Protein AF-A0A7J8R2Q3-F1 (afdb_monomer_lite)

Structure (mmCIF, N/CA/C/O backbone):
data_AF-A0A7J8R2Q3-F1
#
_entry.id   AF-A0A7J8R2Q3-F1
#
loop_
_atom_site.group_PDB
_atom_site.id
_atom_site.type_symbol
_atom_site.label_atom_id
_atom_site.label_alt_id
_atom_site.label_comp_id
_atom_site.label_asym_id
_atom_site.label_entity_id
_atom_site.label_seq_id
_atom_site.pdbx_PDB_ins_code
_atom_site.Cartn_x
_atom_site.Cartn_y
_atom_site.Cartn_z
_atom_site.occupancy
_atom_site.B_iso_or_equiv
_atom_site.auth_seq_id
_atom_site.auth_comp_id
_atom_site.auth_asym_id
_atom_site.auth_atom_id
_atom_site.pdbx_PDB_model_num
ATOM 1 N N . MET A 1 1 ? 44.880 -1.147 -13.048 1.00 46.00 1 MET A N 1
ATOM 2 C CA . MET A 1 1 ? 44.139 -0.254 -12.129 1.00 46.00 1 MET A CA 1
ATOM 3 C C . MET A 1 1 ? 43.157 0.569 -12.956 1.00 46.00 1 MET A C 1
ATOM 5 O O . MET A 1 1 ? 43.540 1.584 -13.515 1.00 46.00 1 MET A O 1
ATOM 9 N N . GLY A 1 2 ? 41.939 0.057 -13.167 1.00 47.38 2 GLY A N 1
ATOM 10 C CA . GLY A 1 2 ? 40.944 0.685 -14.046 1.00 47.38 2 GLY A CA 1
ATOM 11 C C . GLY A 1 2 ? 40.142 1.747 -13.302 1.00 47.38 2 GLY A C 1
ATOM 12 O O . GLY A 1 2 ? 39.456 1.427 -12.333 1.00 47.38 2 GLY A O 1
ATOM 13 N N . GLY A 1 3 ? 40.257 3.003 -13.734 1.00 50.34 3 GLY A N 1
ATOM 14 C CA . GLY A 1 3 ? 39.537 4.132 -13.154 1.00 50.34 3 GLY A CA 1
ATOM 15 C C . GLY A 1 3 ? 38.024 3.958 -13.285 1.00 50.34 3 GLY A C 1
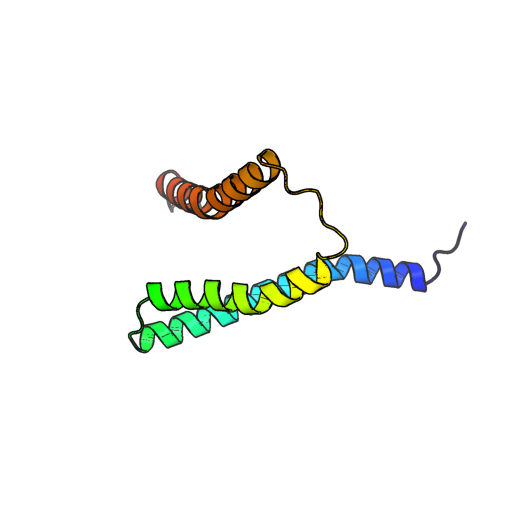ATOM 16 O O . G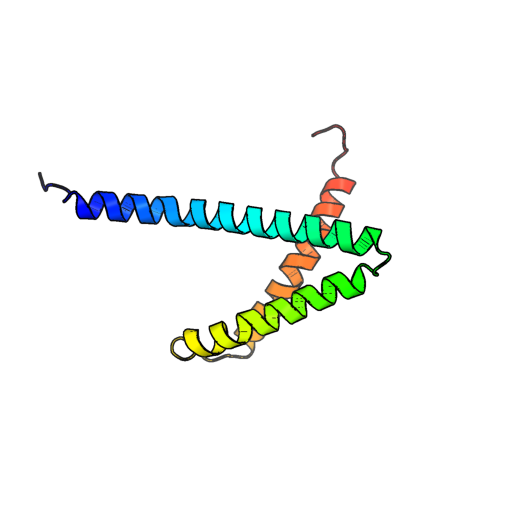LY A 1 3 ? 37.494 3.854 -14.390 1.00 50.34 3 GLY A O 1
ATOM 17 N N . GLN A 1 4 ? 37.322 3.947 -12.152 1.00 57.16 4 GLN A N 1
ATOM 18 C CA . GLN A 1 4 ? 35.877 4.142 -12.131 1.00 57.16 4 GLN A CA 1
ATOM 19 C C . GLN A 1 4 ? 35.606 5.560 -12.639 1.00 57.16 4 GLN A C 1
ATOM 21 O O . GLN A 1 4 ? 35.985 6.541 -12.004 1.00 57.16 4 GLN A O 1
ATOM 26 N N . THR A 1 5 ? 34.991 5.671 -13.813 1.00 63.19 5 THR A N 1
ATOM 27 C CA . THR A 1 5 ? 34.567 6.953 -14.373 1.00 63.19 5 THR A CA 1
ATOM 28 C C . THR A 1 5 ? 33.612 7.647 -13.388 1.00 63.19 5 THR A C 1
ATOM 30 O O . THR A 1 5 ? 32.707 6.997 -12.856 1.00 63.19 5 THR A O 1
ATOM 33 N N . PRO A 1 6 ? 33.753 8.962 -13.131 1.00 65.56 6 PRO A N 1
ATOM 34 C CA . PRO A 1 6 ? 32.942 9.680 -12.138 1.00 65.56 6 PRO A CA 1
ATOM 35 C C . PRO A 1 6 ? 31.427 9.570 -12.401 1.00 65.56 6 PRO A C 1
ATOM 37 O O . PRO A 1 6 ? 30.627 9.528 -11.466 1.00 65.56 6 PRO A O 1
ATOM 40 N N . CYS A 1 7 ? 31.024 9.402 -13.666 1.00 61.69 7 CYS A N 1
ATOM 41 C CA . CYS A 1 7 ? 29.636 9.128 -14.053 1.00 61.69 7 CYS A CA 1
ATOM 42 C C . CYS A 1 7 ? 29.109 7.764 -13.567 1.00 61.69 7 CYS A C 1
ATOM 44 O O . CYS A 1 7 ? 27.935 7.653 -13.210 1.00 61.69 7 CYS A O 1
ATOM 46 N N . ALA A 1 8 ? 29.946 6.722 -13.525 1.00 67.94 8 ALA A N 1
ATOM 47 C CA . ALA A 1 8 ? 29.538 5.401 -13.047 1.00 67.94 8 ALA A CA 1
ATOM 48 C C . ALA A 1 8 ? 29.335 5.390 -11.522 1.00 67.94 8 ALA A C 1
ATOM 50 O O . ALA A 1 8 ? 28.379 4.785 -11.031 1.00 67.94 8 ALA A O 1
ATOM 51 N N . ALA A 1 9 ? 30.175 6.123 -10.785 1.00 72.44 9 ALA A N 1
ATOM 52 C CA . ALA A 1 9 ? 30.042 6.298 -9.340 1.00 72.44 9 ALA A CA 1
ATOM 53 C C . ALA A 1 9 ? 28.766 7.078 -8.969 1.00 72.44 9 ALA A C 1
ATOM 55 O O . ALA A 1 9 ? 28.011 6.644 -8.096 1.00 72.44 9 ALA A O 1
ATOM 56 N N . LEU A 1 10 ? 28.467 8.169 -9.687 1.00 73.38 10 LEU A N 1
ATOM 57 C CA . LEU A 1 10 ? 27.243 8.953 -9.486 1.00 73.38 10 LEU A CA 1
ATOM 58 C C . LEU A 1 10 ? 25.979 8.125 -9.768 1.00 73.38 10 LEU A C 1
ATOM 60 O O . LEU A 1 10 ? 25.036 8.145 -8.979 1.00 73.38 10 LEU A O 1
ATOM 64 N N . ARG A 1 11 ? 25.969 7.333 -10.849 1.00 74.81 11 ARG A N 1
ATOM 65 C CA . ARG A 1 11 ? 24.847 6.439 -11.181 1.00 74.81 11 ARG A CA 1
ATOM 66 C C . ARG A 1 11 ? 24.607 5.382 -10.101 1.00 74.81 11 ARG A C 1
ATOM 68 O O . ARG A 1 11 ? 23.459 5.104 -9.761 1.00 74.81 11 ARG A O 1
ATOM 75 N N . ASN A 1 12 ? 25.674 4.812 -9.543 1.00 77.56 12 ASN A N 1
ATOM 76 C CA . ASN A 1 12 ? 25.568 3.832 -8.462 1.00 77.56 12 ASN A CA 1
ATOM 77 C C . ASN A 1 12 ? 25.052 4.467 -7.164 1.00 77.56 12 ASN A C 1
ATOM 79 O O . ASN A 1 12 ? 24.207 3.871 -6.499 1.00 77.56 12 ASN A O 1
ATOM 83 N N . MET A 1 13 ? 25.483 5.690 -6.841 1.00 78.12 13 MET A N 1
ATOM 84 C CA . MET A 1 13 ? 24.939 6.464 -5.719 1.00 78.12 13 MET A CA 1
ATOM 85 C C . MET A 1 13 ? 23.447 6.754 -5.909 1.00 78.12 13 MET A C 1
ATOM 87 O O . MET A 1 13 ? 22.658 6.459 -5.016 1.00 78.12 13 MET A O 1
ATOM 91 N N . LEU A 1 14 ? 23.028 7.235 -7.083 1.00 78.12 14 LEU A N 1
ATOM 92 C CA . LEU A 1 14 ? 21.614 7.490 -7.385 1.00 78.12 14 LEU A CA 1
ATOM 93 C C . LEU A 1 14 ? 20.758 6.222 -7.280 1.00 78.12 14 LEU A C 1
ATOM 95 O O . LEU A 1 14 ? 19.679 6.260 -6.695 1.00 78.12 14 LEU A O 1
ATOM 99 N N . ASN A 1 15 ? 21.251 5.081 -7.771 1.00 79.00 15 ASN A N 1
ATOM 100 C CA . ASN A 1 15 ? 20.562 3.797 -7.619 1.00 79.00 15 ASN A CA 1
ATOM 101 C C . ASN A 1 15 ? 20.450 3.360 -6.154 1.00 79.00 15 ASN A C 1
ATOM 103 O O . ASN A 1 15 ? 19.443 2.766 -5.777 1.00 79.00 15 ASN A O 1
ATOM 107 N N . LYS A 1 16 ? 21.449 3.681 -5.326 1.00 81.44 16 LYS A N 1
ATOM 108 C CA . LYS A 1 16 ? 21.435 3.396 -3.889 1.00 81.44 16 LYS A CA 1
ATOM 109 C C . LYS A 1 16 ? 20.486 4.323 -3.131 1.00 81.44 16 LYS A C 1
ATOM 111 O O . LYS A 1 16 ? 19.837 3.863 -2.205 1.00 81.44 16 LYS A O 1
ATOM 116 N N . PHE A 1 17 ? 20.349 5.583 -3.555 1.00 84.31 17 PHE A N 1
ATOM 117 C CA . PHE A 1 17 ? 19.413 6.566 -2.989 1.00 84.31 17 PHE A CA 1
ATOM 118 C C . PHE A 1 17 ? 17.958 6.365 -3.431 1.00 84.31 17 PHE A C 1
ATOM 120 O O . PHE A 1 17 ? 17.038 6.679 -2.678 1.00 84.31 17 PHE A O 1
ATOM 127 N N . LYS A 1 18 ? 17.734 5.809 -4.625 1.00 81.25 18 LYS A N 1
ATOM 128 C CA . LYS A 1 18 ? 16.405 5.536 -5.187 1.00 81.25 18 LYS A CA 1
ATOM 129 C C . LYS A 1 18 ? 15.447 4.787 -4.235 1.00 81.25 18 LYS A C 1
ATOM 131 O O . LYS A 1 18 ? 14.313 5.253 -4.097 1.00 81.25 18 LYS A O 1
ATOM 136 N N . PRO A 1 19 ? 15.835 3.688 -3.550 1.00 84.19 19 PRO A N 1
ATOM 137 C CA . PRO A 1 19 ? 14.955 3.023 -2.585 1.00 84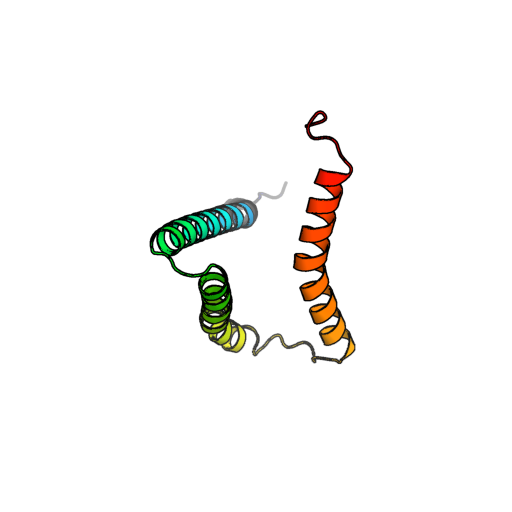.19 19 PRO A CA 1
ATOM 138 C C . PRO A 1 19 ? 14.654 3.887 -1.353 1.00 84.19 19 PRO A C 1
ATOM 140 O O . PRO A 1 19 ? 13.517 3.891 -0.891 1.00 84.19 19 PRO A O 1
ATOM 143 N N . TYR A 1 20 ? 15.612 4.680 -0.859 1.00 85.94 20 TYR A N 1
ATOM 144 C CA . TYR A 1 20 ? 15.376 5.579 0.278 1.00 85.94 20 TYR A CA 1
ATOM 145 C C . TYR A 1 20 ? 14.388 6.689 -0.074 1.00 85.94 20 TYR A C 1
ATOM 147 O O . TYR A 1 20 ? 13.450 6.937 0.679 1.00 85.94 20 TYR A O 1
ATOM 155 N N . LEU A 1 21 ? 14.545 7.312 -1.245 1.00 87.50 21 LEU A N 1
ATOM 156 C CA . LEU A 1 21 ? 13.605 8.327 -1.718 1.00 87.50 21 LEU A CA 1
ATOM 157 C C . LEU A 1 21 ? 12.200 7.737 -1.922 1.00 87.50 21 LEU A C 1
ATOM 159 O O . LEU A 1 21 ? 11.207 8.374 -1.576 1.00 87.50 21 LEU A O 1
ATOM 163 N N . SER A 1 22 ? 12.123 6.496 -2.413 1.00 83.81 22 SER A N 1
ATOM 164 C CA . SER A 1 22 ? 10.855 5.766 -2.550 1.00 83.81 22 SER A CA 1
ATOM 165 C C . SER A 1 22 ? 10.194 5.531 -1.187 1.00 83.81 22 SER A C 1
ATOM 167 O O . SER A 1 22 ? 8.999 5.770 -1.038 1.00 83.81 22 SER A O 1
ATOM 169 N N . MET A 1 23 ? 10.970 5.136 -0.173 1.00 87.12 23 MET A N 1
ATOM 170 C CA . MET A 1 23 ? 10.470 4.907 1.185 1.00 87.12 23 MET A CA 1
ATOM 171 C C . MET A 1 23 ? 9.964 6.198 1.844 1.00 87.12 23 MET A C 1
ATOM 173 O O . MET A 1 23 ? 8.896 6.205 2.452 1.00 87.12 23 MET A O 1
ATOM 177 N N . VAL A 1 24 ? 10.697 7.306 1.694 1.00 90.75 24 VAL A N 1
ATOM 178 C CA . VAL A 1 24 ? 10.287 8.620 2.218 1.00 90.75 24 VAL A CA 1
ATOM 179 C C . VAL A 1 24 ? 9.007 9.106 1.536 1.00 90.75 24 VAL A C 1
ATOM 181 O O . VAL A 1 24 ? 8.098 9.591 2.208 1.00 90.75 24 VAL A O 1
ATOM 184 N N . SER A 1 25 ? 8.894 8.931 0.217 1.00 88.44 25 SER A N 1
ATOM 185 C CA . SER A 1 25 ? 7.671 9.263 -0.518 1.00 88.44 25 SER A CA 1
ATOM 186 C C . SER A 1 25 ? 6.471 8.431 -0.047 1.00 88.44 25 SER A C 1
ATOM 188 O O . SER A 1 25 ? 5.387 8.985 0.139 1.00 88.44 25 SER A O 1
ATOM 190 N N . LEU A 1 26 ? 6.672 7.135 0.222 1.00 85.69 26 LEU A N 1
ATOM 191 C CA . LEU A 1 26 ? 5.650 6.249 0.792 1.00 85.69 26 LEU A CA 1
ATOM 192 C C . LEU A 1 26 ? 5.181 6.724 2.172 1.00 85.69 26 LEU A C 1
ATOM 194 O O . LEU A 1 26 ? 3.982 6.865 2.402 1.00 85.69 26 LEU A O 1
ATOM 198 N N . GLN A 1 27 ? 6.124 7.019 3.069 1.00 85.19 27 GLN A N 1
ATOM 199 C CA . GLN A 1 27 ? 5.849 7.535 4.415 1.00 85.19 27 GLN A CA 1
ATOM 200 C C . GLN A 1 27 ? 5.053 8.845 4.368 1.00 85.19 27 GLN A C 1
ATOM 202 O O . GLN A 1 27 ? 4.073 9.013 5.093 1.00 85.19 27 GLN A O 1
ATOM 207 N N . PHE A 1 28 ? 5.429 9.759 3.471 1.00 88.19 28 PHE A N 1
ATOM 208 C CA . PHE A 1 28 ? 4.705 11.011 3.274 1.00 88.19 28 PHE A CA 1
ATOM 209 C C . PHE A 1 28 ? 3.271 10.773 2.778 1.00 88.19 28 PHE A C 1
ATOM 211 O O . PHE A 1 28 ? 2.328 11.380 3.287 1.00 88.19 28 PHE A O 1
ATOM 218 N N . GLY A 1 29 ? 3.084 9.838 1.840 1.00 85.12 29 GLY A N 1
ATOM 219 C CA . GLY A 1 29 ? 1.759 9.409 1.389 1.00 85.12 29 GLY A CA 1
ATOM 220 C C . GLY A 1 29 ? 0.899 8.847 2.526 1.00 85.12 29 GLY A C 1
ATOM 221 O O . GLY A 1 29 ? -0.267 9.224 2.660 1.00 85.12 29 GLY A O 1
ATOM 222 N N . TYR A 1 30 ? 1.477 8.010 3.395 1.00 82.56 30 TYR A N 1
ATOM 223 C CA . TYR A 1 30 ? 0.787 7.487 4.578 1.00 82.56 30 TYR A CA 1
ATOM 224 C C . TYR A 1 30 ? 0.392 8.586 5.567 1.00 82.56 30 TYR A C 1
ATOM 226 O O . TYR A 1 30 ? -0.747 8.597 6.040 1.00 82.56 30 TYR A O 1
ATOM 234 N N . ALA A 1 31 ? 1.280 9.545 5.835 1.00 81.81 31 ALA A N 1
ATOM 235 C CA . ALA A 1 31 ? 0.977 10.690 6.690 1.00 81.81 31 ALA A CA 1
ATOM 236 C C . ALA A 1 31 ? -0.174 11.540 6.120 1.00 81.81 31 ALA A C 1
ATOM 238 O O . ALA A 1 31 ? -1.105 11.896 6.845 1.00 81.81 31 ALA A O 1
ATOM 239 N N . GLY A 1 32 ? -0.171 11.795 4.807 1.00 83.00 32 GLY A N 1
ATOM 240 C CA . GLY A 1 32 ? -1.269 12.479 4.121 1.00 83.00 32 GLY A CA 1
ATOM 241 C C . GLY A 1 32 ? -2.597 11.728 4.253 1.00 83.00 32 GLY A C 1
ATOM 242 O O . GLY A 1 32 ? -3.614 12.320 4.622 1.00 83.00 32 GLY A O 1
ATOM 243 N N . MET A 1 33 ? -2.593 10.406 4.041 1.00 80.94 33 MET A N 1
ATOM 244 C CA . MET A 1 33 ? -3.785 9.576 4.247 1.00 80.94 33 MET A CA 1
ATOM 245 C C . MET A 1 33 ? -4.294 9.640 5.688 1.00 80.94 33 MET A C 1
ATOM 247 O O . MET A 1 33 ? -5.505 9.710 5.908 1.00 80.94 33 MET A O 1
ATOM 251 N N . TYR A 1 34 ? -3.402 9.638 6.676 1.00 79.75 34 TYR A N 1
ATOM 252 C CA . TYR A 1 34 ? -3.773 9.724 8.085 1.00 79.75 34 TYR A CA 1
ATOM 253 C C . TYR A 1 34 ? -4.496 11.038 8.410 1.00 79.75 34 TYR A C 1
ATOM 255 O O . TYR A 1 34 ? -5.583 11.012 8.990 1.00 79.75 34 TYR A O 1
ATOM 263 N N . ILE A 1 35 ? -3.968 12.171 7.937 1.00 79.88 35 ILE A N 1
ATOM 264 C CA . ILE A 1 35 ? -4.592 13.491 8.109 1.00 79.88 35 ILE A CA 1
ATOM 265 C C . ILE A 1 35 ? -5.979 13.529 7.455 1.00 79.88 35 ILE A C 1
ATOM 267 O O . ILE A 1 35 ? -6.950 13.931 8.096 1.00 79.88 35 ILE A O 1
ATOM 271 N N . ILE A 1 36 ? -6.108 13.041 6.215 1.00 77.88 36 ILE A N 1
ATOM 272 C CA . ILE A 1 36 ? -7.400 12.972 5.511 1.00 77.88 36 ILE A CA 1
ATOM 273 C C . ILE A 1 36 ? -8.397 12.096 6.287 1.00 77.88 36 ILE A C 1
ATOM 275 O O . ILE A 1 36 ? -9.574 12.451 6.393 1.00 77.88 36 ILE A O 1
ATOM 279 N N . SER A 1 37 ? -7.937 10.985 6.880 1.00 74.31 37 SER A N 1
ATOM 280 C CA . SER A 1 37 ? -8.773 10.144 7.757 1.00 74.31 37 SER A CA 1
ATOM 281 C C . SER A 1 37 ? -9.290 10.924 8.951 1.00 74.31 37 SER A C 1
ATOM 283 O O . SER A 1 37 ? -10.489 10.921 9.210 1.00 74.31 37 SER A O 1
ATOM 285 N N . MET A 1 38 ? -8.390 11.600 9.670 1.00 75.81 38 MET A N 1
ATOM 286 C CA . MET A 1 38 ? -8.735 12.356 10.869 1.00 75.81 38 MET A CA 1
ATOM 287 C C . MET A 1 38 ? -9.762 13.446 10.573 1.00 75.81 38 MET A C 1
ATOM 289 O O . MET A 1 38 ? -10.747 13.573 11.298 1.00 75.81 38 MET A O 1
ATOM 293 N N . VAL A 1 39 ? -9.555 14.216 9.503 1.00 77.62 39 VAL A N 1
ATOM 294 C CA . VAL A 1 39 ? -10.461 15.306 9.118 1.00 77.62 39 VAL A CA 1
ATOM 295 C C . VAL A 1 39 ? -11.841 14.766 8.736 1.00 77.62 39 VAL A C 1
ATOM 297 O O . VAL A 1 39 ? -12.853 15.325 9.161 1.00 77.62 39 VAL A O 1
ATOM 300 N N . SER A 1 40 ? -11.886 13.652 8.001 1.00 72.38 40 SER A N 1
ATOM 301 C CA . SER A 1 40 ? -13.142 13.024 7.571 1.00 72.38 40 SER A CA 1
ATOM 302 C C . SER A 1 40 ? -13.924 12.419 8.740 1.00 72.38 40 SER A C 1
ATOM 304 O O . SER A 1 40 ? -15.144 12.549 8.803 1.00 72.38 40 SER A O 1
ATOM 306 N N . LEU A 1 41 ? -13.227 11.803 9.701 1.00 72.81 41 LEU A N 1
ATOM 307 C CA . LEU A 1 41 ? -13.850 11.236 10.899 1.00 72.81 41 LEU A CA 1
ATOM 308 C C . LEU A 1 41 ? -14.385 12.308 11.841 1.00 72.81 41 LEU A C 1
ATOM 310 O O . LEU A 1 41 ? -15.477 12.156 12.382 1.00 72.81 41 LEU A O 1
ATOM 314 N N . LYS A 1 42 ? -13.662 13.423 11.993 1.00 72.50 42 LYS A N 1
ATOM 315 C CA . LYS A 1 42 ? -14.149 14.575 12.762 1.00 72.50 42 LYS A CA 1
ATOM 316 C C . LYS A 1 42 ? -15.381 15.238 12.143 1.00 72.50 42 LYS A C 1
ATOM 318 O O . LYS A 1 42 ? -16.161 15.834 12.874 1.00 72.50 42 LYS A O 1
ATOM 323 N N . HIS A 1 43 ? -15.580 15.095 10.833 1.00 74.50 43 HIS A N 1
ATOM 324 C CA . HIS A 1 43 ? -16.790 15.528 10.128 1.00 74.50 43 HIS A CA 1
ATOM 325 C C . HIS A 1 43 ? -17.931 14.491 10.151 1.00 74.50 43 HIS A C 1
ATOM 327 O O . HIS A 1 43 ? -18.947 14.692 9.494 1.00 74.50 43 HIS A O 1
ATOM 333 N N . GLY A 1 44 ? -17.793 13.388 10.899 1.00 69.50 44 GLY A N 1
ATOM 334 C CA . GLY A 1 44 ? -18.847 12.379 11.048 1.00 69.50 44 GLY A CA 1
ATOM 335 C C . GLY A 1 44 ? -18.968 11.395 9.878 1.00 69.50 44 GLY A C 1
ATOM 336 O O . GLY A 1 44 ? -19.956 10.668 9.796 1.00 69.50 44 GLY A O 1
ATOM 337 N N . MET A 1 45 ? -17.985 11.338 8.971 1.00 67.31 45 MET A N 1
ATOM 338 C CA . MET A 1 45 ? -17.995 10.390 7.854 1.00 67.31 45 MET A CA 1
ATOM 339 C C . MET A 1 45 ? -17.675 8.971 8.343 1.00 67.31 45 MET A C 1
ATOM 341 O O . MET A 1 45 ? -16.735 8.767 9.113 1.00 67.31 45 MET A O 1
ATOM 345 N N . SER A 1 46 ? -18.426 7.965 7.884 1.00 69.19 46 SER A N 1
ATOM 346 C CA . SER A 1 46 ? -18.177 6.582 8.300 1.00 69.19 46 SER A CA 1
ATOM 347 C C . SER A 1 46 ? -16.831 6.074 7.758 1.00 69.19 46 SER A C 1
ATOM 349 O O . SER A 1 46 ? -16.492 6.261 6.585 1.00 69.19 46 SER A O 1
ATOM 351 N N . ASN A 1 47 ? -16.054 5.399 8.613 1.00 66.12 47 ASN A N 1
ATOM 352 C CA . ASN A 1 47 ? -14.748 4.813 8.265 1.00 66.12 47 ASN A CA 1
ATOM 353 C C . ASN A 1 47 ? -14.805 3.920 7.013 1.00 66.12 47 ASN A C 1
ATOM 355 O O . ASN A 1 47 ? -13.860 3.877 6.226 1.00 66.12 47 ASN A O 1
ATOM 359 N N . PHE A 1 48 ? -15.927 3.225 6.818 1.00 66.06 48 PHE A N 1
ATOM 360 C CA . PHE A 1 48 ? -16.127 2.306 5.703 1.00 66.06 48 PHE A CA 1
ATOM 361 C C . PHE A 1 48 ? -16.192 3.030 4.349 1.00 66.06 48 PHE A C 1
ATOM 363 O O . PHE A 1 48 ? -15.622 2.564 3.360 1.00 66.06 48 PHE A O 1
ATOM 370 N N . ILE A 1 49 ? -16.820 4.211 4.310 1.00 69.38 49 ILE A N 1
ATOM 371 C CA . ILE A 1 49 ? -16.889 5.044 3.103 1.00 69.38 49 ILE A CA 1
ATOM 372 C C . ILE A 1 49 ? -15.486 5.553 2.755 1.00 69.38 49 ILE A C 1
ATOM 374 O O . ILE A 1 49 ? -15.042 5.398 1.622 1.00 69.38 49 ILE A O 1
ATOM 378 N N . LEU A 1 50 ? -14.738 6.062 3.737 1.00 70.31 50 LEU A N 1
ATOM 379 C CA . LEU A 1 50 ? -13.362 6.530 3.539 1.00 70.31 50 LEU A CA 1
ATOM 380 C C . LEU A 1 50 ? -12.444 5.433 2.963 1.00 70.31 50 LEU A C 1
ATOM 382 O O . LEU A 1 50 ? -11.676 5.691 2.035 1.00 70.31 50 LEU A O 1
ATOM 386 N N . ALA A 1 51 ? -12.531 4.212 3.499 1.00 70.06 51 ALA A N 1
ATOM 387 C CA . ALA A 1 51 ? -11.744 3.072 3.033 1.00 70.06 51 ALA A CA 1
ATOM 388 C C . ALA A 1 51 ? -12.105 2.682 1.591 1.00 70.06 51 ALA A C 1
ATOM 390 O O . ALA A 1 51 ? -11.223 2.522 0.746 1.00 70.06 51 ALA A O 1
ATOM 391 N N . THR A 1 52 ? -13.402 2.615 1.284 1.00 72.94 52 THR A N 1
ATOM 392 C CA . THR A 1 52 ? -13.894 2.288 -0.062 1.00 72.94 52 THR A CA 1
ATOM 393 C C . THR A 1 52 ? -13.435 3.329 -1.087 1.00 72.94 52 THR A C 1
ATOM 395 O O . THR A 1 52 ? -12.890 2.970 -2.131 1.00 72.94 52 THR A O 1
ATOM 398 N N . TYR A 1 53 ? -13.557 4.623 -0.769 1.00 75.50 53 TYR A N 1
ATOM 399 C CA . TYR A 1 53 ? -13.123 5.709 -1.653 1.00 75.50 53 TYR A CA 1
ATOM 400 C C . TYR A 1 53 ? -11.626 5.652 -1.975 1.00 75.50 53 TYR A C 1
ATOM 402 O O . TYR A 1 53 ? -11.245 5.935 -3.108 1.00 75.50 53 TYR A O 1
ATOM 410 N N . ARG A 1 54 ? -10.770 5.242 -1.029 1.00 77.19 54 ARG A N 1
ATOM 411 C CA . ARG A 1 54 ? -9.328 5.079 -1.290 1.00 77.19 54 ARG A CA 1
ATOM 412 C C . ARG A 1 54 ? -9.031 3.986 -2.293 1.00 77.19 54 ARG A C 1
ATOM 414 O O . ARG A 1 54 ? -8.260 4.224 -3.213 1.00 77.19 54 ARG A O 1
ATOM 421 N N . HIS A 1 55 ? -9.623 2.808 -2.125 1.00 77.69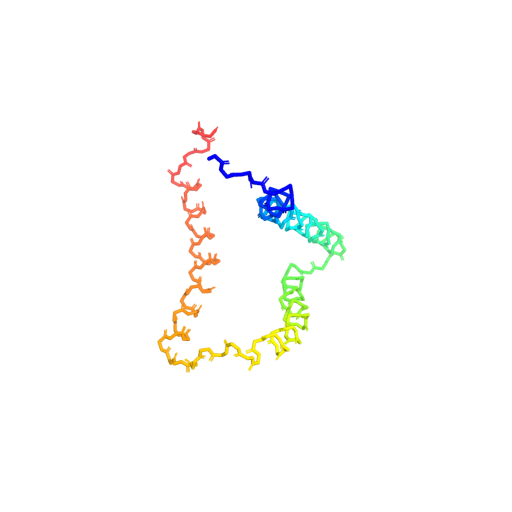 55 HIS A N 1
ATOM 422 C CA . HIS A 1 55 ? -9.386 1.694 -3.042 1.00 77.69 55 HIS A CA 1
ATOM 423 C C . HIS A 1 55 ? -9.929 1.998 -4.441 1.00 77.69 55 HIS A C 1
ATOM 425 O O . HIS A 1 55 ? -9.269 1.692 -5.434 1.00 77.69 55 HIS A O 1
ATOM 431 N N . VAL A 1 56 ? -11.075 2.679 -4.527 1.00 80.94 56 VAL A N 1
ATOM 432 C CA . VAL A 1 56 ? -11.639 3.152 -5.798 1.00 80.94 56 VAL A CA 1
ATOM 433 C C . VAL A 1 56 ? -10.734 4.203 -6.444 1.00 80.94 56 VAL A C 1
ATOM 435 O O . VAL A 1 56 ? -10.365 4.049 -7.605 1.00 80.94 56 VAL A O 1
ATOM 438 N N . ALA A 1 57 ? -10.311 5.231 -5.705 1.00 80.06 57 ALA A N 1
ATOM 439 C CA . ALA A 1 57 ? -9.428 6.273 -6.227 1.00 80.06 57 ALA A CA 1
ATOM 440 C C . ALA A 1 57 ? -8.067 5.707 -6.653 1.00 80.06 57 ALA A C 1
ATOM 442 O O . ALA A 1 57 ? -7.583 6.022 -7.737 1.00 80.06 57 ALA A O 1
ATOM 443 N N . ALA A 1 58 ? -7.480 4.816 -5.848 1.00 81.62 58 ALA A N 1
ATOM 444 C CA . ALA A 1 58 ? -6.244 4.121 -6.189 1.00 81.62 58 ALA A CA 1
ATOM 445 C C . ALA A 1 58 ? -6.410 3.305 -7.474 1.00 81.62 58 ALA A C 1
ATOM 447 O O . ALA A 1 58 ? -5.558 3.374 -8.352 1.00 81.62 58 ALA A O 1
ATOM 448 N N . THR A 1 59 ? -7.531 2.597 -7.629 1.00 82.75 59 THR A N 1
ATOM 449 C CA . THR A 1 59 ? -7.821 1.825 -8.842 1.00 82.75 59 THR A CA 1
ATOM 450 C C . THR A 1 59 ? -7.968 2.738 -10.056 1.00 82.75 59 THR A C 1
ATOM 452 O O . THR A 1 59 ? -7.378 2.451 -11.088 1.00 82.75 59 THR A O 1
ATOM 455 N N . ILE A 1 60 ? -8.683 3.862 -9.945 1.00 86.12 60 ILE A N 1
ATOM 456 C CA . ILE A 1 60 ? -8.849 4.831 -11.042 1.00 86.12 60 ILE A CA 1
ATOM 457 C C . ILE A 1 60 ? -7.510 5.450 -11.446 1.00 86.12 60 ILE A C 1
ATOM 459 O O . ILE A 1 60 ? -7.249 5.605 -12.635 1.00 86.12 60 ILE A O 1
ATOM 463 N N . VAL A 1 61 ? -6.660 5.796 -10.476 1.00 85.00 61 VAL A N 1
ATOM 464 C CA . VAL A 1 61 ? -5.348 6.392 -10.749 1.00 85.00 61 VAL A CA 1
ATOM 465 C C . VAL A 1 61 ? -4.403 5.357 -11.346 1.00 85.00 61 VAL A C 1
ATOM 467 O O . VAL A 1 61 ? -3.740 5.659 -12.328 1.00 85.00 61 VAL A O 1
ATOM 470 N N . ILE A 1 62 ? -4.352 4.138 -10.802 1.00 82.38 62 ILE A N 1
ATOM 471 C CA . ILE A 1 62 ? -3.419 3.087 -11.234 1.00 82.38 62 ILE A CA 1
ATOM 472 C C . ILE A 1 62 ? -3.863 2.437 -12.549 1.00 82.38 62 ILE A C 1
ATOM 474 O O . ILE A 1 62 ? -3.007 2.117 -13.368 1.00 82.38 62 ILE A O 1
ATOM 478 N N . ALA A 1 63 ? -5.166 2.277 -12.802 1.00 83.12 63 ALA A N 1
ATOM 479 C CA . ALA A 1 63 ? -5.703 1.627 -14.002 1.00 83.12 63 ALA A CA 1
ATOM 480 C C . ALA A 1 63 ? -5.120 2.141 -15.338 1.00 83.12 63 ALA A C 1
ATOM 482 O O . ALA A 1 63 ? -4.710 1.305 -16.147 1.00 83.12 63 ALA A O 1
ATOM 483 N N . PRO A 1 64 ? -5.021 3.459 -15.611 1.00 81.31 64 PRO A N 1
ATOM 484 C CA . PRO A 1 64 ? -4.411 3.952 -16.843 1.00 81.31 64 PRO A CA 1
ATOM 485 C C . PRO A 1 64 ? -2.901 3.695 -16.894 1.00 81.31 64 PRO A C 1
ATOM 487 O O . PRO A 1 64 ? -2.388 3.348 -17.958 1.00 81.31 64 PRO A O 1
ATOM 490 N N . PHE A 1 65 ? -2.180 3.797 -15.770 1.00 78.62 65 PHE A N 1
ATOM 491 C CA . PHE A 1 65 ? -0.748 3.475 -15.732 1.00 78.62 65 PHE A CA 1
ATOM 492 C C . PHE A 1 65 ? -0.503 1.984 -15.954 1.00 78.62 65 PHE A C 1
ATOM 494 O O . PHE A 1 65 ? 0.374 1.637 -16.740 1.00 78.62 65 PHE A O 1
ATOM 501 N N . ALA A 1 66 ? -1.304 1.114 -15.342 1.00 77.00 66 ALA A N 1
ATOM 502 C CA . ALA A 1 66 ? -1.275 -0.324 -15.580 1.00 77.00 66 ALA A CA 1
ATOM 503 C C . ALA A 1 66 ? -1.555 -0.630 -17.059 1.00 77.00 66 ALA A C 1
ATOM 505 O O . ALA A 1 66 ? -0.774 -1.312 -17.718 1.00 77.00 66 ALA A O 1
ATOM 506 N N . PHE A 1 67 ? -2.599 -0.031 -17.642 1.00 72.62 67 PHE A N 1
ATOM 507 C CA . PHE A 1 67 ? -2.940 -0.241 -19.049 1.00 72.62 67 PHE A CA 1
ATOM 508 C C . PHE A 1 67 ? -1.845 0.231 -20.021 1.00 72.62 67 PHE A C 1
ATOM 510 O O . PHE A 1 67 ? -1.600 -0.430 -21.032 1.00 72.62 67 PHE A O 1
ATOM 517 N N . LEU A 1 68 ? -1.172 1.350 -19.735 1.00 75.38 68 LEU A N 1
ATOM 518 C CA . LEU A 1 68 ? -0.125 1.910 -20.596 1.00 75.38 68 LEU A CA 1
ATOM 519 C C . LEU A 1 68 ? 1.244 1.232 -20.405 1.00 75.38 68 LEU A C 1
ATOM 521 O O . LEU A 1 68 ? 1.924 0.965 -21.397 1.00 75.38 68 LEU A O 1
ATOM 525 N N . LEU A 1 69 ? 1.648 0.933 -19.165 1.00 67.88 69 LEU A N 1
ATOM 526 C CA . LEU A 1 69 ? 2.963 0.362 -18.836 1.00 67.88 69 LEU A CA 1
ATOM 527 C C . LEU A 1 69 ? 3.003 -1.162 -19.007 1.00 67.88 69 LEU A C 1
ATOM 529 O O . LEU A 1 69 ? 3.989 -1.697 -19.516 1.00 67.88 69 LEU A O 1
ATOM 533 N N . GLU A 1 70 ? 1.936 -1.880 -18.649 1.00 63.59 70 GLU A N 1
ATOM 534 C CA . GLU A 1 70 ? 1.928 -3.350 -18.681 1.00 63.59 70 GLU A CA 1
ATOM 535 C C . GLU A 1 70 ? 1.585 -3.922 -20.061 1.00 63.59 70 GLU A C 1
ATOM 537 O O . GLU A 1 70 ? 1.734 -5.123 -20.287 1.00 63.59 70 GLU A O 1
ATOM 542 N N . ARG A 1 71 ? 1.199 -3.089 -21.040 1.00 58.25 71 ARG A N 1
ATOM 543 C CA . ARG A 1 71 ? 0.821 -3.547 -22.391 1.00 58.25 71 ARG A CA 1
ATOM 544 C C . ARG A 1 71 ? 1.921 -4.353 -23.098 1.00 58.25 71 ARG A C 1
ATOM 546 O O . ARG A 1 71 ? 1.596 -5.190 -23.937 1.00 58.25 71 ARG A O 1
ATOM 553 N N . LYS A 1 72 ? 3.201 -4.123 -22.774 1.00 54.09 72 LYS A N 1
ATOM 554 C CA . LYS A 1 72 ? 4.359 -4.810 -23.386 1.00 54.09 72 LYS A CA 1
ATOM 555 C C . LYS A 1 72 ? 4.941 -5.966 -22.562 1.00 54.09 72 LYS A C 1
ATOM 557 O O . LYS A 1 72 ? 5.683 -6.763 -23.122 1.00 54.09 72 LYS A O 1
ATOM 562 N N . ILE A 1 73 ? 4.619 -6.076 -21.272 1.00 57.16 73 ILE A N 1
ATOM 563 C CA . ILE A 1 73 ? 5.267 -7.005 -20.323 1.00 57.16 73 ILE A CA 1
ATOM 564 C C . ILE A 1 73 ? 4.220 -7.964 -19.748 1.00 57.16 73 ILE A C 1
ATOM 566 O O . ILE A 1 73 ? 4.203 -8.234 -18.557 1.00 57.16 73 ILE A O 1
ATOM 570 N N . ARG A 1 74 ? 3.280 -8.445 -20.569 1.00 57.41 74 ARG A N 1
ATOM 571 C CA . ARG A 1 74 ? 2.252 -9.388 -20.108 1.00 57.41 74 ARG A CA 1
ATOM 572 C C . ARG A 1 74 ? 2.835 -10.803 -20.032 1.00 57.41 74 ARG A C 1
ATOM 574 O O . ARG A 1 74 ? 2.964 -11.435 -21.083 1.00 57.41 74 ARG A O 1
ATOM 581 N N . PRO A 1 75 ? 3.146 -11.364 -18.846 1.00 59.94 75 PRO A N 1
ATOM 582 C CA . PRO A 1 75 ? 3.166 -12.811 -18.710 1.00 59.94 75 PRO A CA 1
ATOM 583 C C . PRO A 1 75 ? 1.746 -13.321 -18.989 1.00 59.94 75 PRO A C 1
ATOM 585 O O . PRO A 1 75 ? 0.761 -12.695 -18.593 1.00 59.94 75 PRO A O 1
ATOM 588 N N . LYS A 1 76 ? 1.613 -14.438 -19.712 1.00 61.06 76 LYS A N 1
ATOM 589 C CA . LYS A 1 76 ? 0.301 -15.058 -19.946 1.00 61.06 76 LYS A CA 1
ATOM 590 C C . LYS A 1 76 ? -0.343 -15.336 -18.582 1.00 61.06 76 LYS A C 1
ATOM 592 O O . LYS A 1 76 ? 0.199 -16.123 -17.811 1.00 61.06 76 LYS A O 1
ATOM 597 N N . MET A 1 77 ? -1.468 -14.678 -18.290 1.00 60.66 77 MET A N 1
ATOM 598 C CA . MET A 1 77 ? -2.276 -14.919 -17.090 1.00 60.66 77 MET A CA 1
ATOM 599 C C . MET A 1 77 ? -2.797 -16.355 -17.138 1.00 60.66 77 MET A C 1
ATOM 601 O O . MET A 1 77 ? -3.808 -16.644 -17.772 1.00 60.66 77 MET A O 1
ATOM 605 N N . THR A 1 78 ? -2.065 -17.274 -16.517 1.00 79.25 78 THR A N 1
ATOM 606 C CA . THR A 1 78 ? -2.511 -18.647 -16.301 1.00 79.25 78 THR A CA 1
ATOM 607 C C . THR A 1 78 ? -3.203 -18.729 -14.941 1.00 79.25 78 THR A C 1
ATOM 609 O O . THR A 1 78 ? -2.808 -18.058 -13.986 1.00 79.25 78 THR A O 1
ATOM 612 N N . LEU A 1 79 ? -4.237 -19.568 -14.842 1.00 79.56 79 LEU A N 1
ATOM 613 C CA . LEU A 1 79 ? -4.999 -19.840 -13.611 1.00 79.56 79 LEU A CA 1
ATOM 614 C C . LEU A 1 79 ? -4.138 -19.995 -12.331 1.00 79.56 79 LEU A C 1
ATOM 616 O O . LEU A 1 79 ? -4.513 -19.435 -11.302 1.00 79.56 79 LEU A O 1
ATOM 620 N N . PRO A 1 80 ? -2.967 -20.666 -12.364 1.00 80.81 80 PRO A N 1
ATOM 621 C CA . PRO A 1 80 ? -2.085 -20.779 -11.203 1.00 80.81 80 PRO A CA 1
ATOM 622 C C . PRO A 1 80 ? -1.484 -19.443 -10.751 1.00 80.81 80 PRO A C 1
ATOM 624 O O . PRO A 1 80 ? -1.330 -19.217 -9.555 1.00 80.81 80 PRO A O 1
ATOM 627 N N . ILE A 1 81 ? -1.133 -18.554 -11.686 1.00 81.00 81 ILE A N 1
ATOM 628 C CA . ILE A 1 81 ? -0.581 -17.227 -11.370 1.00 81.00 81 ILE A CA 1
ATOM 629 C C . ILE A 1 81 ? -1.678 -16.356 -10.761 1.00 81.00 81 ILE A C 1
ATOM 631 O O . ILE A 1 81 ? -1.445 -15.697 -9.752 1.00 81.00 81 ILE A O 1
ATOM 635 N N . PHE A 1 82 ? -2.887 -16.414 -11.322 1.00 80.50 82 PHE A N 1
ATOM 636 C CA . PHE A 1 82 ? -4.045 -15.718 -10.772 1.00 80.50 82 PHE A CA 1
ATOM 637 C C . PHE A 1 82 ? -4.347 -16.166 -9.337 1.00 80.50 82 PHE A C 1
ATOM 639 O O . PHE A 1 82 ? -4.432 -15.330 -8.443 1.00 80.50 82 PHE A O 1
ATOM 646 N N . LEU A 1 83 ? -4.412 -17.479 -9.089 1.00 83.56 83 LEU A N 1
ATOM 647 C CA . LEU A 1 83 ? -4.614 -18.021 -7.743 1.00 83.56 83 LEU A CA 1
ATOM 648 C C . LEU A 1 83 ? -3.507 -17.592 -6.774 1.00 83.56 83 LEU A C 1
ATOM 650 O O . LEU A 1 83 ? -3.810 -17.237 -5.643 1.00 83.56 83 LEU A O 1
ATOM 654 N N . ARG A 1 84 ? -2.240 -17.560 -7.206 1.00 80.50 84 ARG A N 1
ATOM 655 C CA . ARG A 1 84 ? -1.133 -17.057 -6.374 1.00 80.50 84 ARG A CA 1
ATOM 656 C C . ARG A 1 84 ? -1.302 -15.583 -6.013 1.00 80.50 84 ARG A C 1
ATOM 658 O O . ARG A 1 84 ? -1.076 -15.243 -4.861 1.00 80.50 84 ARG A O 1
ATOM 665 N N . ILE A 1 85 ? -1.709 -14.729 -6.955 1.00 83.62 85 ILE A N 1
ATOM 666 C CA . ILE A 1 85 ? -1.954 -13.300 -6.694 1.00 83.62 85 ILE A CA 1
ATOM 667 C C . ILE A 1 85 ? -3.141 -13.121 -5.742 1.00 83.62 85 ILE A C 1
ATOM 669 O O . ILE A 1 85 ? -3.052 -12.324 -4.818 1.00 83.62 85 ILE A O 1
ATOM 673 N N . VAL A 1 86 ? -4.224 -13.885 -5.924 1.00 83.25 86 VAL A N 1
ATOM 674 C CA . VAL A 1 86 ? -5.387 -13.858 -5.021 1.00 83.25 86 VAL A CA 1
ATOM 675 C C . VAL A 1 86 ? -5.002 -14.321 -3.619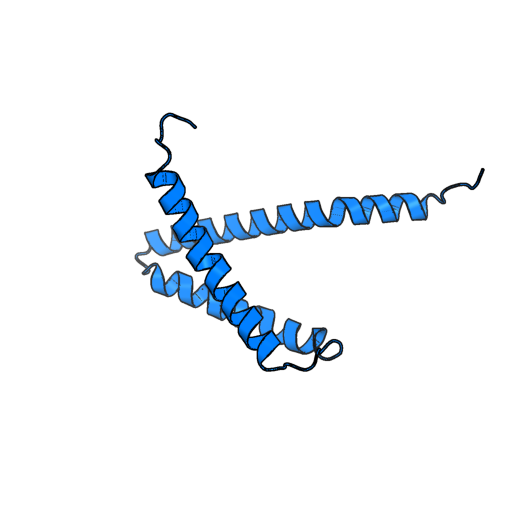 1.00 83.25 86 VAL A C 1
ATOM 677 O O . VAL A 1 86 ? -5.356 -13.663 -2.646 1.00 83.25 86 VAL A O 1
ATOM 680 N N . ILE A 1 87 ? -4.245 -15.417 -3.507 1.00 83.88 87 ILE A N 1
ATOM 681 C CA . ILE A 1 87 ? -3.758 -15.914 -2.219 1.00 83.88 87 ILE A CA 1
ATOM 682 C C . ILE A 1 87 ? -2.848 -14.873 -1.577 1.00 83.88 87 ILE A C 1
ATOM 684 O O . ILE A 1 87 ? -3.103 -14.530 -0.438 1.00 83.88 87 ILE A O 1
ATOM 688 N N . LEU A 1 88 ? -1.852 -14.327 -2.285 1.00 79.50 88 LEU A N 1
ATOM 689 C CA . LEU A 1 88 ? -0.952 -13.295 -1.755 1.00 79.50 88 LEU A CA 1
ATOM 690 C C . LEU A 1 88 ? -1.715 -12.037 -1.320 1.00 79.50 88 LEU A C 1
ATOM 692 O O . LEU A 1 88 ? -1.527 -11.580 -0.202 1.00 79.50 88 LEU A O 1
ATOM 696 N N . GLY A 1 89 ? -2.632 -11.531 -2.147 1.00 78.44 89 GLY A N 1
ATOM 697 C CA . GLY A 1 89 ? -3.447 -10.356 -1.829 1.00 78.44 89 GLY A CA 1
ATOM 698 C C . GLY A 1 89 ? -4.458 -10.578 -0.701 1.00 78.44 89 GLY A C 1
ATOM 699 O O . GLY A 1 89 ? -4.894 -9.612 -0.084 1.00 78.44 89 GLY A O 1
ATOM 700 N N . PHE A 1 90 ? -4.829 -11.828 -0.410 1.00 76.94 90 PHE A N 1
ATOM 701 C CA . PHE A 1 90 ? -5.632 -12.181 0.761 1.00 76.94 90 PHE A CA 1
ATOM 702 C C . PHE A 1 90 ? -4.753 -12.376 2.002 1.00 76.94 90 PHE A C 1
ATOM 704 O O . PHE A 1 90 ? -5.061 -11.849 3.065 1.00 76.94 90 PHE A O 1
ATOM 711 N N . LEU A 1 91 ? -3.638 -13.098 1.862 1.00 75.25 91 LEU A N 1
ATOM 712 C CA . LEU A 1 91 ? -2.690 -13.391 2.934 1.00 75.25 91 LEU A CA 1
ATOM 713 C C . LEU A 1 91 ? -2.079 -12.107 3.496 1.00 75.25 91 LEU A C 1
ATOM 715 O O . LEU A 1 91 ? -1.962 -11.960 4.702 1.00 75.25 91 LEU A O 1
ATOM 719 N N . GLU A 1 92 ? -1.691 -11.175 2.634 1.00 72.19 92 GLU A N 1
ATOM 720 C CA . GLU A 1 92 ? -0.923 -10.007 3.046 1.00 72.19 92 GLU A CA 1
ATOM 721 C C . GLU A 1 92 ? -1.711 -9.119 4.026 1.00 72.19 92 GLU A C 1
ATOM 723 O O . GLU A 1 92 ? -1.274 -9.002 5.157 1.00 72.19 92 GLU A O 1
ATOM 728 N N . PRO A 1 93 ? -2.911 -8.591 3.733 1.00 73.62 93 PRO A N 1
ATOM 729 C CA . PRO A 1 93 ? -3.656 -7.807 4.717 1.00 73.62 93 PRO A CA 1
ATOM 730 C C . PRO A 1 93 ? -4.291 -8.659 5.826 1.00 73.62 93 PRO A C 1
ATOM 732 O O . PRO A 1 93 ? -4.321 -8.226 6.976 1.00 73.62 93 PRO A O 1
ATOM 735 N N . VAL A 1 94 ? -4.817 -9.855 5.518 1.00 71.19 94 VAL A N 1
ATOM 736 C CA . VAL A 1 94 ? -5.594 -10.642 6.495 1.00 71.19 94 VAL A CA 1
ATOM 737 C C . VAL A 1 94 ? -4.679 -11.351 7.479 1.00 71.19 94 VAL A C 1
ATOM 739 O O . VAL A 1 94 ? -4.932 -11.305 8.680 1.00 71.19 94 VAL A O 1
ATOM 742 N N . LEU A 1 95 ? -3.626 -12.012 7.003 1.00 74.25 95 LEU A N 1
ATOM 743 C CA . LEU A 1 95 ? -2.710 -12.744 7.871 1.00 74.25 95 LEU A CA 1
ATOM 744 C C . LEU A 1 95 ? -1.741 -11.799 8.585 1.00 74.25 95 LEU A C 1
ATOM 746 O O . LEU A 1 95 ? -1.513 -12.033 9.765 1.00 74.25 95 LEU A O 1
ATOM 750 N N . ASP A 1 96 ? -1.268 -10.710 7.964 1.00 72.50 96 ASP A N 1
ATOM 751 C CA . ASP A 1 96 ? -0.440 -9.700 8.652 1.00 72.50 96 ASP A CA 1
ATOM 752 C C . ASP A 1 96 ? -1.207 -9.033 9.803 1.00 72.50 96 ASP A C 1
ATOM 754 O O . ASP A 1 96 ? -0.749 -9.064 10.944 1.00 72.50 96 ASP A O 1
ATOM 758 N N . GLN A 1 97 ? -2.436 -8.548 9.565 1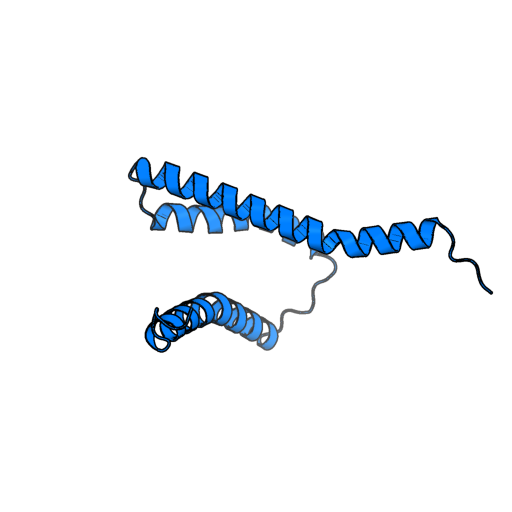.00 65.06 97 GLN A N 1
ATOM 759 C CA . GLN A 1 97 ? -3.244 -7.959 10.640 1.00 65.06 97 GLN A CA 1
ATOM 760 C C . GLN A 1 97 ? -3.614 -8.971 11.728 1.00 65.06 97 GLN A C 1
ATOM 762 O O . GLN A 1 97 ? -3.556 -8.630 12.912 1.00 65.06 97 GLN A O 1
ATOM 767 N N . ASN A 1 98 ? -3.990 -10.204 11.362 1.00 71.81 98 ASN A N 1
ATOM 768 C CA . ASN A 1 98 ? -4.359 -11.217 12.354 1.00 71.81 98 ASN A CA 1
ATOM 769 C C . ASN A 1 98 ? -3.150 -11.683 13.168 1.00 71.81 98 ASN A C 1
ATOM 771 O O . ASN A 1 98 ? -3.268 -11.784 14.384 1.00 71.81 98 ASN A O 1
ATOM 775 N N . LEU A 1 99 ? -1.993 -11.929 12.545 1.00 72.75 99 LEU A N 1
ATOM 776 C CA . LEU A 1 99 ? -0.769 -12.326 13.248 1.00 72.75 99 LEU A CA 1
ATOM 777 C C . LEU A 1 99 ? -0.202 -11.192 14.096 1.00 72.75 99 LEU A C 1
ATOM 779 O O . LEU A 1 99 ? 0.293 -11.464 15.184 1.00 72.75 99 LEU A O 1
ATOM 783 N N . TYR A 1 100 ? -0.313 -9.938 13.658 1.00 72.69 100 TYR A N 1
ATOM 784 C CA . TYR A 1 100 ? 0.072 -8.781 14.462 1.00 72.69 100 TYR A CA 1
ATOM 785 C C . TYR A 1 100 ? -0.789 -8.669 15.728 1.00 72.69 100 TYR A C 1
ATOM 787 O O . TYR A 1 100 ? -0.261 -8.583 16.837 1.00 72.69 100 TYR A O 1
ATOM 795 N N . PHE A 1 101 ? -2.118 -8.764 15.598 1.00 66.38 101 PHE A N 1
ATOM 796 C CA . PHE A 1 101 ? -3.026 -8.779 16.751 1.00 66.38 101 PHE A CA 1
ATOM 797 C C . PHE A 1 101 ? -2.827 -10.004 17.648 1.00 66.38 101 PHE A C 1
ATOM 799 O O . PHE A 1 101 ? -2.894 -9.890 18.871 1.00 66.38 101 PHE A O 1
ATOM 806 N N . LEU A 1 102 ? -2.562 -11.170 17.056 1.00 75.56 102 LEU A N 1
ATOM 807 C CA . LEU A 1 102 ? -2.235 -12.391 17.784 1.00 75.56 102 LEU A CA 1
ATOM 808 C C . LEU A 1 102 ? -0.921 -12.213 18.557 1.00 75.56 102 LEU A C 1
ATOM 810 O O . LEU A 1 102 ? -0.873 -12.498 19.745 1.00 75.56 102 LEU A O 1
ATOM 814 N N . GLY A 1 103 ? 0.117 -11.662 17.931 1.00 72.50 103 GLY A N 1
ATOM 815 C CA . GLY A 1 103 ? 1.400 -11.358 18.560 1.00 72.50 103 GLY A CA 1
ATOM 816 C C . GLY A 1 103 ? 1.260 -10.390 19.732 1.00 72.50 103 GLY A C 1
ATOM 817 O O . GLY A 1 103 ? 1.786 -10.662 20.804 1.00 72.50 103 GLY A O 1
ATOM 818 N N . MET A 1 104 ? 0.466 -9.326 19.584 1.00 65.38 104 MET A N 1
ATOM 819 C CA . MET A 1 104 ? 0.144 -8.414 20.692 1.00 65.38 104 MET A CA 1
ATOM 820 C C . MET A 1 104 ? -0.674 -9.072 21.812 1.00 65.38 104 MET A C 1
ATOM 822 O O . MET A 1 104 ? -0.645 -8.611 22.948 1.00 65.38 104 MET A O 1
ATOM 826 N N . LYS A 1 105 ? -1.437 -10.126 21.506 1.00 62.78 105 LYS A N 1
ATOM 827 C CA . LYS A 1 105 ? -2.260 -10.850 22.484 1.00 62.78 105 LYS A CA 1
ATOM 828 C C . LYS A 1 105 ? -1.479 -11.945 23.218 1.00 62.78 105 LYS A C 1
ATOM 830 O O . LYS A 1 105 ? -1.780 -12.225 24.374 1.00 62.78 105 LYS A O 1
ATOM 835 N N . TYR A 1 106 ? -0.513 -12.574 22.549 1.00 64.06 106 TYR A N 1
ATOM 836 C CA . TYR A 1 106 ? 0.318 -13.649 23.102 1.00 64.06 106 TYR A CA 1
ATOM 837 C C . TYR A 1 106 ? 1.646 -13.149 23.690 1.00 64.06 106 TYR A C 1
ATOM 839 O O . TYR A 1 106 ? 2.214 -13.830 24.540 1.00 64.06 106 TYR A O 1
ATOM 847 N N . THR A 1 107 ? 2.122 -11.965 23.294 1.00 60.34 107 THR A N 1
ATOM 848 C CA . THR A 1 107 ? 3.248 -11.274 23.932 1.00 60.34 107 THR A CA 1
ATOM 849 C C . THR A 1 107 ? 2.697 -10.190 24.857 1.00 60.34 107 THR A C 1
ATOM 851 O O . THR A 1 107 ? 1.909 -9.344 24.443 1.00 60.34 107 THR A O 1
ATOM 854 N N . SER A 1 108 ? 3.051 -10.239 26.142 1.00 49.25 108 SER A N 1
ATOM 855 C CA . SER A 1 108 ? 2.603 -9.246 27.124 1.00 49.25 108 SER A CA 1
ATOM 856 C C . SER A 1 108 ? 3.153 -7.861 26.770 1.00 49.25 108 SER A C 1
ATOM 858 O O . SER A 1 108 ? 4.332 -7.733 26.438 1.00 49.25 108 SER A O 1
ATOM 860 N N . ALA A 1 109 ? 2.337 -6.816 26.944 1.00 55.62 109 ALA A N 1
ATOM 861 C CA . ALA A 1 109 ? 2.711 -5.402 26.816 1.00 55.62 109 ALA A CA 1
ATOM 862 C C . ALA A 1 109 ? 3.860 -4.951 27.756 1.00 55.62 109 ALA A C 1
ATOM 864 O O . ALA A 1 109 ? 4.198 -3.775 27.788 1.00 55.62 109 ALA A O 1
ATOM 865 N N . THR A 1 110 ? 4.446 -5.866 28.535 1.00 56.25 110 THR A N 1
ATOM 866 C CA . THR A 1 110 ? 5.576 -5.637 29.449 1.00 56.25 110 THR A CA 1
ATOM 867 C C . THR A 1 110 ? 6.941 -6.041 28.863 1.00 56.25 110 THR A C 1
ATOM 869 O O . THR A 1 110 ? 7.954 -5.754 29.487 1.00 56.25 110 THR A O 1
ATOM 872 N N . TYR A 1 111 ? 7.013 -6.709 27.701 1.00 51.22 111 TYR A N 1
ATOM 873 C CA . TYR A 1 111 ? 8.305 -7.103 27.094 1.00 51.22 111 TYR A CA 1
ATOM 874 C C . TYR A 1 111 ? 8.828 -6.128 26.018 1.00 51.22 111 TYR A C 1
ATOM 876 O O . TYR A 1 111 ? 9.932 -6.323 25.513 1.00 51.22 111 TYR A O 1
ATOM 884 N N . ALA A 1 112 ? 8.047 -5.108 25.648 1.00 46.81 112 ALA A N 1
ATOM 885 C CA . ALA A 1 112 ? 8.458 -4.047 24.723 1.00 46.81 112 ALA A CA 1
ATOM 886 C C . ALA A 1 112 ? 8.978 -2.817 25.476 1.00 46.81 112 ALA A C 1
ATOM 888 O O . ALA A 1 112 ? 8.399 -2.502 26.540 1.00 46.81 112 ALA A O 1
#

Organism: Gossypium davidsonii (NCBI:txid34287)

Secondary structure (DSSP, 8-state):
-----HHHHHHHHHHHHHHHHHHHHHHHHHHHHHHHHHHHHHTT--HHHHHHHHHHHHHHHHHHHHHHHGGG------HHHHHHHHHHHHHHHHHHHHHHHHHHHHS-TT--

Foldseek 3Di:
DDDDDVVNVVVVVCVVCVVVVVVVVVVVVVVVLVVVQVVCVVVVHDPVVSVVVVVVVCCVVVVVVCVVVCVVVDDPPDPVVVVVVVCCVCCVVPVVVVVVVVCPVPDDPVVD

InterPro domains:
  IPR000620 EamA domain [PF00892] (23-112)
  IPR030184 WAT1-related protein [PTHR31218] (21-112)

Sequence (112 aa):
MGGQTPCAALRNMLNKFKPYLSMVSLQFGYAGMYIISMVSLKHGMSNFILATYRHVAATIVIAPFAFLLERKIRPKMTLPIFLRIVILGFLEPVLDQNLYFLGMKYTSATYA

pLDDT: mean 73.34, std 10.28, range [46.0, 90.75]

Radius of gyration: 21.06 Å; chains: 1; bounding box: 63×36×53 Å